Protein AF-A0A2V5KRU8-F1 (afdb_monomer)

Solvent-accessible surface area (backbone atoms only — not comparable to full-atom values): 9878 Å² total; per-residue (Å²): 133,88,81,81,82,79,75,80,78,80,75,95,74,79,86,86,79,70,94,43,71,60,69,70,65,65,43,74,68,51,52,57,53,70,72,43,93,63,65,90,77,78,6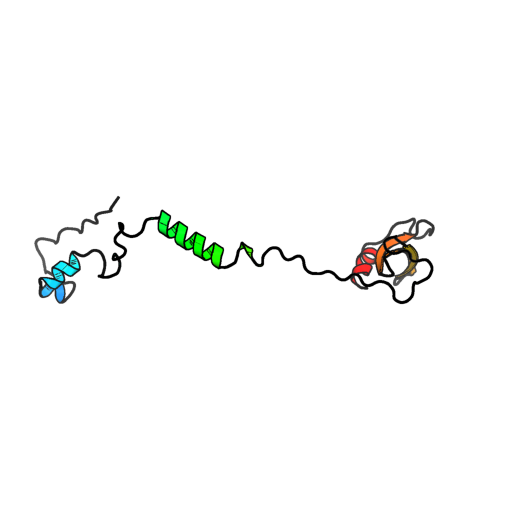4,71,75,52,82,83,82,61,52,77,65,55,53,51,49,51,52,52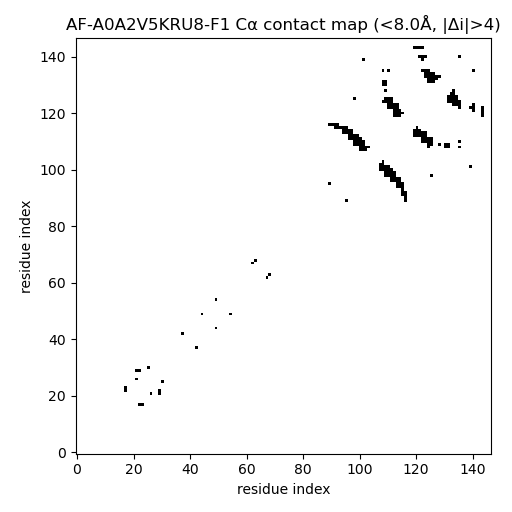,51,48,49,60,72,72,36,76,80,75,71,79,81,74,78,77,89,80,86,85,84,77,74,93,67,82,61,84,96,67,56,87,94,46,81,42,77,42,84,47,65,48,83,51,99,90,49,65,49,51,25,31,36,35,23,50,91,85,44,75,80,46,65,42,19,26,59,90,39,86,92,38,60,38,49,75,52,71,72,59,58,51,47,69,80,76,112

Mean predicted aligned error: 17.31 Å

Secondary structure (DSSP, 8-state):
------PPPPPSSS----SSHHHHHT-HHHHHHHH-SS-TTTT-S-TTT--HHHHHHHHHHHHHHTTTTTSTT-PPPPP----SSPPTT--TTS-EEEEEEEEETTEEEEEEEEEETTEEEEEEE-TTSTTTTT---HHHHHHTT--

Nearest PDB structures (foldseek):
  8x2j-assembly1_B  TM=9.255E-01  e=1.399E-03  Chloroflexus aurantiacus J-10-fl
  2nya-assembly2_F  TM=7.131E-01  e=1.140E-01  Escherichia coli K-12
  6cz9-assembly1_A  TM=7.096E-01  e=3.033E-01  Shewanella sp. ANA-3
  3ml1-assembly1_A  TM=7.746E-01  e=1.164E+00  Cupriavidus necator H16
  3tdh-assembly1_B  TM=2.008E-01  e=2.576E+00  Saccharomyces cerevisiae S288C

Structure (mmCIF, N/CA/C/O backbone):
data_AF-A0A2V5KRU8-F1
#
_entry.id   AF-A0A2V5KRU8-F1
#
loop_
_atom_site.group_PDB
_atom_site.id
_atom_site.type_symbol
_atom_site.label_atom_id
_atom_site.label_alt_id
_atom_site.label_comp_id
_a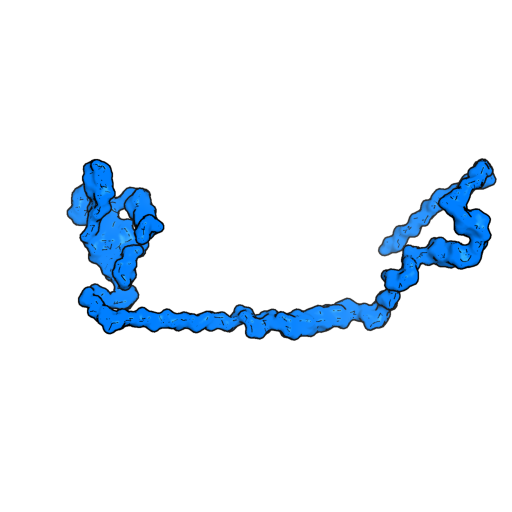tom_site.label_asym_id
_atom_site.label_entity_id
_atom_site.label_seq_id
_atom_site.pdbx_PDB_ins_code
_atom_site.Cartn_x
_atom_site.Cartn_y
_atom_site.Cartn_z
_atom_site.occupancy
_atom_site.B_iso_or_equiv
_atom_site.auth_seq_id
_atom_site.auth_comp_id
_atom_site.auth_asym_id
_atom_site.auth_atom_id
_atom_site.pdbx_PDB_model_num
ATOM 1 N N . MET A 1 1 ? -29.871 23.370 48.331 1.00 45.59 1 MET A N 1
ATOM 2 C CA . MET A 1 1 ? -30.710 24.411 48.965 1.00 45.59 1 MET A CA 1
ATOM 3 C C . MET A 1 1 ? -32.050 24.432 48.243 1.00 45.59 1 MET A C 1
ATOM 5 O O . MET A 1 1 ? -32.064 24.699 47.049 1.00 45.59 1 MET A O 1
ATOM 9 N N . LYS A 1 2 ? -33.138 24.040 48.921 1.00 46.78 2 LYS A N 1
ATOM 10 C CA . LYS A 1 2 ? -34.497 23.974 48.354 1.00 46.78 2 LYS A CA 1
ATOM 11 C C . LYS A 1 2 ? -34.986 25.399 48.073 1.00 46.78 2 LYS A C 1
ATOM 13 O O . LYS A 1 2 ? -34.978 26.229 48.978 1.00 46.78 2 LYS A O 1
ATOM 18 N N . ARG A 1 3 ? -35.360 25.704 46.828 1.00 60.91 3 ARG A N 1
ATOM 19 C CA . ARG A 1 3 ? -35.886 27.023 46.449 1.00 60.91 3 ARG A CA 1
ATOM 20 C C . ARG A 1 3 ? -37.393 27.008 46.689 1.00 60.91 3 ARG A C 1
ATOM 22 O O . ARG A 1 3 ? -38.133 26.456 45.887 1.00 60.91 3 ARG A O 1
ATOM 29 N N . VAL A 1 4 ? -37.828 27.553 47.821 1.00 68.62 4 VAL A N 1
ATOM 30 C CA . VAL A 1 4 ? -39.256 27.669 48.142 1.00 68.62 4 VAL A CA 1
ATOM 31 C C . VAL A 1 4 ? -39.844 28.771 47.266 1.00 68.62 4 VAL A C 1
ATOM 33 O O . VAL A 1 4 ? -39.496 29.941 47.421 1.00 68.62 4 VAL A O 1
ATOM 36 N N . PHE A 1 5 ? -40.681 28.393 46.303 1.00 70.12 5 PHE A N 1
ATOM 37 C CA . PHE A 1 5 ? -41.408 29.349 45.477 1.00 70.12 5 PHE A CA 1
ATOM 38 C C . PHE A 1 5 ? -42.578 29.906 46.294 1.00 70.12 5 PHE A C 1
ATOM 40 O O . PHE A 1 5 ? -43.504 29.176 46.636 1.00 70.12 5 PHE A O 1
ATOM 47 N N . GLN A 1 6 ? -42.511 31.187 46.657 1.00 71.56 6 GLN A N 1
ATOM 48 C CA . GLN A 1 6 ? -43.620 31.868 47.320 1.00 71.56 6 GLN A CA 1
ATOM 49 C C . GLN A 1 6 ? -44.599 32.343 46.250 1.00 71.56 6 GLN A C 1
ATOM 51 O O . GLN A 1 6 ? -44.289 33.245 45.471 1.00 71.56 6 GLN A O 1
ATOM 56 N N . HIS A 1 7 ? -45.769 31.711 46.194 1.00 67.00 7 HIS A N 1
ATOM 57 C CA . HIS A 1 7 ? -46.856 32.189 45.351 1.00 67.00 7 HIS A CA 1
ATOM 58 C C . HIS A 1 7 ? -47.324 33.564 45.856 1.00 67.00 7 HIS A C 1
ATOM 60 O O . HIS A 1 7 ? -47.384 33.768 47.073 1.00 67.00 7 HIS A O 1
ATOM 66 N N . PRO A 1 8 ? -47.633 34.519 44.959 1.00 76.75 8 PRO A N 1
ATOM 67 C CA . PRO A 1 8 ? -48.218 35.785 45.376 1.00 76.75 8 PRO A CA 1
ATOM 68 C C . PRO A 1 8 ? -49.531 35.513 46.128 1.00 76.75 8 PRO A C 1
ATOM 70 O O . PRO A 1 8 ? -50.286 34.632 45.708 1.00 76.75 8 PRO A O 1
ATOM 73 N N . PRO A 1 9 ? -49.799 36.227 47.237 1.00 74.25 9 PRO A N 1
ATOM 74 C CA . PRO A 1 9 ? -51.029 36.039 47.992 1.00 74.25 9 PRO A CA 1
ATOM 75 C C . PRO A 1 9 ? -52.232 36.385 47.116 1.00 74.25 9 PRO A C 1
ATOM 77 O O . PRO A 1 9 ? -52.171 37.305 46.293 1.00 74.25 9 PRO A O 1
ATOM 80 N N . GLU A 1 10 ? -53.327 35.652 47.294 1.00 72.19 10 GLU A N 1
ATOM 81 C CA . GLU A 1 10 ? -54.559 35.952 46.576 1.00 72.19 10 GLU A CA 1
ATOM 82 C C . GLU A 1 10 ? -55.081 37.346 46.964 1.00 72.19 10 GLU A C 1
ATOM 84 O O . GLU A 1 10 ? -55.025 37.734 48.137 1.00 72.19 10 GLU A O 1
ATOM 89 N N . PRO A 1 11 ? -55.569 38.138 45.993 1.00 76.81 11 PRO A N 1
ATOM 90 C CA . PRO A 1 11 ? -56.119 39.453 46.279 1.00 76.81 11 PRO A CA 1
ATOM 91 C C . PRO A 1 11 ? -57.379 39.320 47.145 1.00 76.81 11 PRO A C 1
ATOM 93 O O . PRO A 1 11 ? -58.334 38.647 46.772 1.00 76.81 11 PRO A O 1
ATOM 96 N N . ALA A 1 12 ? -57.408 40.020 48.281 1.00 71.56 12 ALA A N 1
ATOM 97 C CA . ALA A 1 12 ? -58.499 39.955 49.262 1.00 71.56 12 ALA A CA 1
ATOM 98 C C . ALA A 1 12 ? -59.854 40.514 48.767 1.00 71.56 12 ALA A C 1
ATOM 100 O O . ALA A 1 12 ? -60.855 40.421 49.472 1.00 71.56 12 ALA A O 1
ATOM 101 N N . SER A 1 13 ? -59.898 41.128 47.579 1.00 75.75 13 SER A N 1
ATOM 102 C CA . SER A 1 13 ? -61.099 41.717 46.982 1.00 75.75 13 SER A CA 1
ATOM 103 C C . SER A 1 13 ? -61.100 41.515 45.466 1.00 75.75 13 SER A C 1
ATOM 105 O O . SER A 1 13 ? -60.105 41.803 44.798 1.00 75.75 13 SER A O 1
ATOM 107 N N . GLY A 1 14 ? -62.218 41.021 44.923 1.00 79.00 14 GLY A N 1
ATOM 108 C CA . GLY A 1 14 ? -62.402 40.758 43.496 1.00 79.00 14 GLY A CA 1
ATOM 109 C C . GLY A 1 14 ? -63.261 39.522 43.215 1.00 79.00 14 GLY A C 1
ATOM 110 O O . GLY A 1 14 ? -63.816 38.907 44.123 1.00 79.00 14 GLY A O 1
ATOM 111 N N . LYS A 1 15 ? -63.382 39.156 41.933 1.00 78.12 15 LYS A N 1
ATOM 112 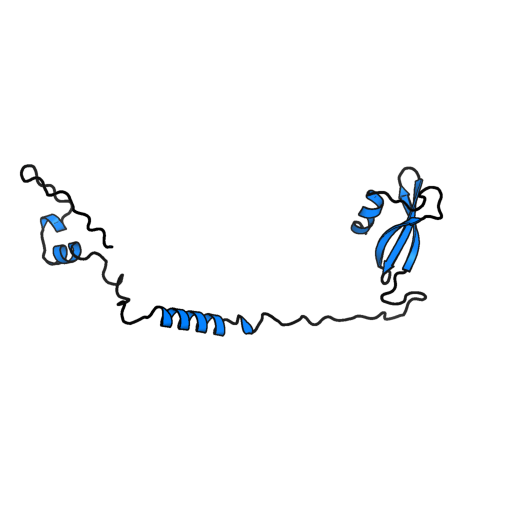C CA . LYS A 1 15 ? -63.997 37.883 41.529 1.00 78.12 15 LYS A CA 1
ATOM 113 C C . LYS A 1 15 ? -63.005 36.749 41.790 1.00 78.12 15 LYS A C 1
ATOM 115 O O . LYS A 1 15 ? -61.883 36.807 41.294 1.00 78.12 15 LYS A O 1
ATOM 120 N N . HIS A 1 16 ? -63.431 35.739 42.541 1.00 75.81 16 HIS A N 1
ATOM 121 C CA . HIS A 1 16 ? -62.652 34.526 42.764 1.00 75.81 16 HIS A CA 1
ATOM 122 C C . HIS A 1 16 ? -62.748 33.617 41.533 1.00 75.81 16 HIS A C 1
ATOM 124 O O . HIS A 1 16 ? -63.849 33.369 41.035 1.00 75.81 16 HIS A O 1
ATOM 130 N N . TYR A 1 17 ? -61.611 33.133 41.036 1.00 78.38 17 TYR A N 1
ATOM 131 C CA . TYR A 1 17 ? -61.550 32.246 39.876 1.00 78.38 17 TYR A CA 1
ATOM 132 C C . TYR A 1 17 ? -60.874 30.940 40.275 1.00 78.38 17 TYR A C 1
ATOM 134 O O . TYR A 1 17 ? -59.706 30.938 40.650 1.00 78.38 17 TYR A O 1
ATOM 142 N N . TRP A 1 18 ? -61.602 29.831 40.164 1.00 82.31 18 TRP A N 1
ATOM 143 C CA . TRP A 1 18 ? -61.049 28.499 40.396 1.00 82.31 18 TRP A CA 1
ATOM 144 C C . TRP A 1 18 ? -60.276 28.026 39.163 1.00 82.31 18 TRP A C 1
ATOM 146 O O . TRP A 1 18 ? -60.761 28.135 38.035 1.00 82.31 18 TRP A O 1
ATOM 156 N N . ARG A 1 19 ? -59.088 27.459 39.373 1.00 80.56 19 ARG A N 1
ATOM 157 C CA . ARG A 1 19 ? -58.249 26.852 38.328 1.00 80.56 19 ARG A CA 1
ATOM 158 C C . ARG A 1 19 ? -58.749 25.468 37.919 1.00 80.56 19 ARG A C 1
ATOM 160 O O . ARG A 1 19 ? -58.386 24.984 36.850 1.00 80.56 19 ARG A O 1
ATOM 167 N N . GLY A 1 20 ? -59.597 24.838 38.733 1.00 85.50 20 GLY A N 1
ATOM 168 C CA . GLY A 1 20 ? -60.232 23.567 38.404 1.00 85.50 20 GLY A CA 1
ATOM 169 C C . GLY A 1 20 ? -61.337 23.160 39.375 1.00 85.50 20 GLY A C 1
ATOM 170 O O . GLY A 1 20 ? -61.519 23.752 40.435 1.00 85.50 20 GLY A O 1
ATOM 171 N N . LEU A 1 21 ? -62.058 22.096 39.014 1.00 83.62 21 LEU A N 1
ATOM 172 C CA . LEU A 1 21 ? -63.158 21.533 39.810 1.00 83.62 21 LEU A CA 1
ATOM 173 C C . LEU A 1 21 ? -62.705 21.039 41.196 1.00 83.62 21 LEU A C 1
ATOM 175 O O . LEU A 1 21 ? -63.477 21.096 42.147 1.00 83.62 21 LEU A O 1
ATOM 179 N N . GLY A 1 22 ? -61.451 20.589 41.320 1.00 83.00 22 GLY A N 1
ATOM 180 C CA . GLY A 1 22 ? -60.869 20.174 42.601 1.00 83.00 22 GLY A CA 1
ATOM 181 C C . GLY A 1 22 ? -60.681 21.332 43.586 1.00 83.00 22 GLY A C 1
ATOM 182 O O . GLY A 1 22 ? -60.958 21.169 44.768 1.00 83.00 22 GLY A O 1
ATOM 183 N N . GLU A 1 23 ? -60.300 22.516 43.092 1.00 81.81 23 GLU A N 1
ATOM 184 C CA . GLU A 1 23 ? -60.150 23.735 43.906 1.00 81.81 23 GLU A CA 1
ATOM 185 C C . GLU A 1 23 ? -61.517 24.308 44.320 1.00 81.81 23 GLU A C 1
ATOM 187 O O . GLU A 1 23 ? -61.632 24.907 45.380 1.00 81.81 23 GLU A O 1
ATOM 192 N N . LEU A 1 24 ? -62.570 24.086 43.518 1.00 83.56 24 LEU A N 1
ATOM 193 C CA . LEU A 1 24 ? -63.948 24.449 43.875 1.00 83.56 24 LEU A CA 1
ATOM 194 C C . LEU A 1 24 ? -64.530 23.534 44.963 1.00 83.56 24 LEU A C 1
ATOM 196 O O . LEU A 1 24 ? -65.204 24.015 45.870 1.00 83.56 24 LEU A O 1
ATOM 200 N N . ASN A 1 25 ? -64.306 22.223 44.848 1.00 86.00 25 ASN A N 1
ATOM 201 C CA . ASN A 1 25 ? -64.886 21.238 45.763 1.00 86.00 25 ASN A CA 1
ATOM 202 C C . ASN A 1 25 ? -64.125 21.115 47.092 1.00 86.00 25 ASN A C 1
ATOM 204 O O . ASN A 1 25 ? -64.686 20.589 48.048 1.00 86.00 25 ASN A O 1
ATOM 208 N N . ASP A 1 26 ? -62.867 21.564 47.139 1.00 82.19 26 ASP A N 1
ATOM 209 C CA . ASP A 1 26 ? -62.029 21.665 48.342 1.00 82.19 26 ASP A CA 1
ATOM 210 C C . ASP A 1 26 ? -62.006 20.388 49.214 1.00 82.19 26 ASP A C 1
ATOM 212 O O . ASP A 1 26 ? -62.069 20.404 50.445 1.00 82.19 26 ASP A O 1
ATOM 216 N N . THR A 1 27 ? -61.945 19.237 48.541 1.00 88.50 27 THR A N 1
ATOM 217 C CA . THR A 1 27 ? -61.932 17.907 49.166 1.00 88.50 27 THR A CA 1
ATOM 218 C C . THR A 1 27 ? -60.595 17.620 49.867 1.00 88.50 27 THR A C 1
ATOM 220 O O . THR A 1 27 ? -59.546 18.044 49.365 1.00 88.50 27 THR A O 1
ATOM 223 N N . PRO A 1 28 ? -60.577 16.848 50.973 1.00 84.19 28 PRO A N 1
ATOM 224 C CA . PRO A 1 28 ? -59.353 16.566 51.730 1.00 84.19 28 PRO A CA 1
ATOM 225 C C . PRO A 1 28 ? -58.285 15.814 50.916 1.00 84.19 28 PRO A C 1
ATOM 227 O O . PRO A 1 28 ? -57.092 16.052 51.104 1.00 84.19 28 PRO A O 1
ATOM 230 N N . GLU A 1 29 ? -58.684 14.967 49.967 1.00 83.06 29 GLU A N 1
ATOM 231 C CA . GLU A 1 29 ? -57.773 14.239 49.075 1.00 83.06 29 GLU A CA 1
ATOM 232 C C . GLU A 1 29 ? -57.057 15.186 48.105 1.00 83.06 29 GLU A C 1
ATOM 234 O O . GLU A 1 29 ? -55.869 15.025 47.823 1.00 83.06 29 GLU A O 1
ATOM 239 N N . PHE A 1 30 ? -57.770 16.206 47.616 1.00 82.88 30 PHE A N 1
ATOM 240 C CA . PHE A 1 30 ? -57.211 17.210 46.714 1.00 82.88 30 PHE A CA 1
ATOM 241 C C . PHE A 1 30 ? -56.173 18.086 47.422 1.00 82.88 30 PHE A C 1
ATOM 243 O O . PHE A 1 30 ? -55.118 18.352 46.849 1.00 82.88 30 PHE A O 1
ATOM 250 N N . ARG A 1 31 ? -56.414 18.462 48.687 1.00 81.06 31 ARG A N 1
ATOM 251 C CA . ARG A 1 31 ? -55.427 19.193 49.503 1.00 81.06 31 ARG A CA 1
ATOM 252 C C . ARG A 1 31 ? -54.157 18.376 49.731 1.00 81.06 31 ARG A C 1
ATOM 254 O O . ARG A 1 31 ? -53.066 18.882 49.494 1.00 81.06 31 ARG A O 1
ATOM 261 N N . GLN A 1 32 ? -54.288 17.098 50.096 1.00 80.19 32 GLN A N 1
ATOM 262 C CA . GLN A 1 32 ? -53.130 16.205 50.251 1.00 80.19 32 GLN A CA 1
ATOM 263 C C . GLN A 1 32 ? -52.351 16.025 48.944 1.00 80.19 32 GLN A C 1
ATOM 265 O O . GLN A 1 32 ? -51.125 15.930 48.957 1.00 80.19 32 GLN A O 1
ATOM 270 N N . TRP A 1 33 ? -53.048 15.979 47.807 1.00 77.50 33 TRP A N 1
ATOM 271 C CA . TRP A 1 33 ? -52.408 15.922 46.497 1.00 77.50 33 TRP A CA 1
ATOM 272 C C . TRP A 1 33 ? -51.666 17.223 46.158 1.00 77.50 33 TRP A C 1
ATOM 274 O O . TRP A 1 33 ? -50.541 17.152 45.674 1.00 77.50 33 TRP A O 1
ATOM 284 N N . LEU A 1 34 ? -52.260 18.385 46.455 1.00 78.25 34 LEU A N 1
ATOM 285 C CA . LEU A 1 34 ? -51.661 19.706 46.235 1.00 78.25 34 LEU A CA 1
ATOM 286 C C . LEU A 1 34 ? -50.409 19.928 47.099 1.00 78.25 34 LEU A C 1
ATOM 288 O O . LEU A 1 34 ? -49.424 20.496 46.633 1.00 78.25 34 LEU A O 1
ATOM 292 N N . GLU A 1 35 ? -50.437 19.471 48.352 1.00 76.75 35 GLU A N 1
ATOM 293 C CA . GLU A 1 35 ? -49.311 19.573 49.287 1.00 76.75 35 GLU A CA 1
ATOM 294 C C . GLU A 1 35 ? -48.159 18.612 48.943 1.00 76.75 35 GLU A C 1
ATOM 296 O O . GLU A 1 35 ? -47.020 18.821 49.373 1.00 76.75 35 GLU A O 1
ATOM 301 N N . ARG A 1 36 ? -48.418 17.565 48.149 1.00 72.81 36 ARG A N 1
ATOM 302 C CA . ARG A 1 36 ? -47.405 16.578 47.776 1.00 72.81 36 ARG A CA 1
ATOM 303 C C . ARG A 1 36 ? -46.619 17.022 46.537 1.00 72.81 36 ARG A C 1
ATOM 305 O O . ARG A 1 36 ? -47.112 16.984 45.417 1.00 72.81 36 ARG A O 1
ATOM 312 N N . GLU A 1 37 ? -45.340 17.339 46.736 1.00 70.81 37 GLU A N 1
ATOM 313 C CA . GLU A 1 37 ? -44.420 17.845 45.695 1.00 70.81 37 GLU A CA 1
ATOM 314 C C . GLU A 1 37 ? -44.137 16.842 44.554 1.00 70.81 37 GLU A C 1
ATOM 316 O O . GLU A 1 37 ? -43.809 17.248 43.441 1.00 70.81 37 GLU A O 1
ATOM 321 N N . PHE A 1 38 ? -44.289 15.536 44.803 1.00 68.81 38 PHE A N 1
ATOM 322 C CA . PHE A 1 38 ? -43.996 14.469 43.841 1.00 68.81 38 PHE A CA 1
ATOM 323 C C . PH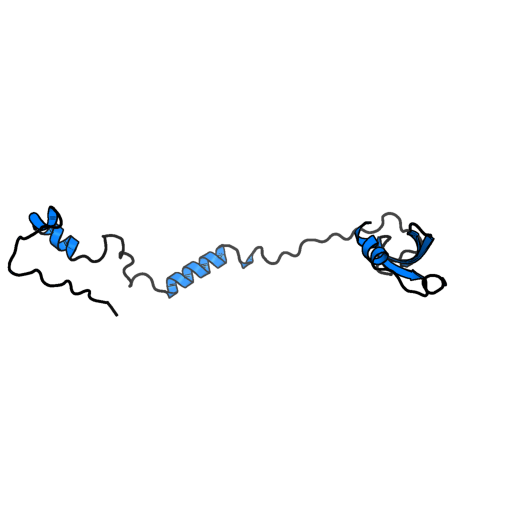E A 1 38 ? -45.126 13.422 43.774 1.00 68.81 38 PHE A C 1
ATOM 325 O O . PHE A 1 38 ? -45.695 13.076 44.813 1.00 68.81 38 PHE A O 1
ATOM 332 N N . PRO A 1 39 ? -45.461 12.873 42.589 1.00 69.25 39 PRO A N 1
ATOM 333 C CA . PRO A 1 39 ? -46.387 11.746 42.463 1.00 69.25 39 PRO A CA 1
ATOM 334 C C . PRO A 1 39 ? -45.999 10.536 43.344 1.00 69.25 39 PRO A C 1
ATOM 336 O O . PRO A 1 39 ? -44.826 10.363 43.686 1.00 69.25 39 PRO A O 1
ATOM 339 N N . PRO A 1 40 ? -46.955 9.657 43.702 1.00 64.38 40 PRO A N 1
ATOM 340 C CA . PRO A 1 40 ? -46.614 8.402 44.367 1.00 64.38 40 PRO A CA 1
ATOM 341 C C . PRO A 1 40 ? -45.742 7.561 43.419 1.00 64.38 40 PRO A C 1
ATOM 343 O O . PRO A 1 40 ? -45.985 7.559 42.212 1.00 64.38 40 PRO A O 1
ATOM 346 N N . GLY A 1 41 ? -44.708 6.893 43.933 1.00 64.19 41 GLY A N 1
ATOM 347 C CA . GLY A 1 41 ? -43.756 6.125 43.122 1.00 64.19 41 GLY A CA 1
ATOM 348 C C . GLY A 1 41 ? -42.529 6.889 42.607 1.00 64.19 41 GLY A C 1
ATOM 349 O O . GLY A 1 41 ? -41.503 6.265 42.350 1.00 64.19 41 GLY A O 1
ATOM 350 N N . SER A 1 42 ? -42.548 8.226 42.495 1.00 62.16 42 SER A N 1
ATOM 351 C CA . SER A 1 42 ? -41.386 8.963 41.950 1.00 62.16 42 SER A CA 1
ATOM 352 C C . SER A 1 42 ? -40.257 9.220 42.958 1.00 62.16 42 SER A C 1
ATOM 354 O O . SER A 1 42 ? -39.182 9.665 42.565 1.00 62.16 42 SER A O 1
ATOM 356 N N . ALA A 1 43 ? -40.486 8.935 44.244 1.00 58.62 43 ALA A N 1
ATOM 357 C CA . ALA A 1 43 ? -39.511 9.100 45.327 1.00 58.62 43 ALA A CA 1
ATOM 358 C C . ALA A 1 43 ? -39.280 7.812 46.145 1.00 58.62 43 ALA A C 1
ATOM 360 O O . ALA A 1 43 ? -38.656 7.866 47.198 1.00 58.62 43 ALA A O 1
ATOM 361 N N . GLU A 1 44 ? -39.761 6.653 45.677 1.00 58.75 44 GLU A N 1
ATOM 362 C CA . GLU A 1 44 ? -39.733 5.395 46.450 1.00 58.75 44 GLU A CA 1
ATOM 363 C C . GLU A 1 44 ? -38.363 4.710 46.512 1.00 58.75 44 GLU A C 1
ATOM 365 O O . GLU A 1 44 ? -38.201 3.702 47.193 1.00 58.75 44 GLU A O 1
ATOM 370 N N . LEU A 1 45 ? -37.335 5.296 45.897 1.00 57.47 45 LEU A N 1
ATOM 371 C CA . LEU A 1 45 ? -35.959 5.015 46.294 1.00 57.47 45 LEU A CA 1
ATOM 372 C C . LEU A 1 45 ? -35.677 5.809 47.571 1.00 57.47 45 LEU A C 1
ATOM 374 O O . LEU A 1 45 ? -35.028 6.857 47.538 1.00 57.47 45 LEU A O 1
ATOM 378 N N . ASN A 1 46 ? -36.226 5.330 48.689 1.00 58.09 46 ASN A N 1
ATOM 379 C CA . ASN A 1 46 ? -35.934 5.854 50.014 1.00 58.09 46 ASN A CA 1
ATOM 380 C C . ASN A 1 46 ? -34.410 5.921 50.157 1.00 58.09 46 ASN A C 1
ATOM 382 O O . ASN A 1 46 ? -33.726 4.901 50.085 1.00 58.09 46 ASN A O 1
ATOM 386 N N . GLY A 1 47 ? -33.873 7.134 50.308 1.00 54.50 47 GLY A N 1
ATOM 387 C CA . GLY A 1 47 ? -32.437 7.430 50.217 1.00 54.50 47 GLY A CA 1
ATOM 388 C C . GLY A 1 47 ? -31.538 6.755 51.261 1.00 54.50 47 GLY A C 1
ATOM 389 O O . GLY A 1 47 ? -30.354 7.078 51.312 1.00 54.50 47 GLY A O 1
ATOM 390 N N . ASP A 1 48 ? -32.087 5.845 52.067 1.00 57.31 48 ASP A N 1
ATOM 391 C CA . ASP A 1 48 ? -31.407 5.078 53.111 1.00 57.31 48 ASP A CA 1
ATOM 392 C C . ASP A 1 48 ? -31.185 3.597 52.728 1.00 57.31 48 ASP A C 1
ATOM 394 O O . ASP A 1 48 ? -30.340 2.930 53.317 1.00 57.31 48 ASP A O 1
ATOM 398 N N . GLU A 1 49 ? -31.877 3.070 51.706 1.00 64.38 49 GLU A N 1
ATOM 399 C CA . GLU A 1 49 ? -31.744 1.657 51.299 1.00 64.38 49 GLU A CA 1
ATOM 400 C C . GLU A 1 49 ? -30.618 1.410 50.283 1.00 64.38 49 GLU A C 1
ATOM 402 O O . GLU A 1 49 ? -30.096 0.299 50.188 1.00 64.38 49 GLU A O 1
ATOM 407 N N . TRP A 1 50 ? -30.212 2.434 49.523 1.00 69.44 50 TRP A N 1
ATOM 408 C CA . TRP A 1 50 ? -29.177 2.322 48.488 1.00 69.44 50 TRP A CA 1
ATOM 409 C C . TRP A 1 50 ? -28.085 3.379 48.653 1.00 69.44 50 TRP A C 1
ATOM 411 O O . TRP A 1 50 ? -28.259 4.558 48.342 1.00 69.44 50 TRP A O 1
ATOM 421 N N . SER A 1 51 ? -26.896 2.944 49.081 1.00 78.75 51 SER A N 1
ATOM 422 C CA . SER A 1 51 ? -25.712 3.802 49.095 1.00 78.75 51 SER A CA 1
ATOM 423 C C . SER A 1 51 ? -25.159 4.001 47.680 1.00 78.75 51 SER A C 1
ATOM 425 O O . SER A 1 51 ? -25.123 3.073 46.870 1.00 78.75 51 SER A O 1
ATOM 427 N N . ARG A 1 52 ? -24.569 5.177 47.405 1.00 80.00 52 ARG A N 1
ATOM 428 C CA . ARG A 1 52 ? -23.738 5.415 46.199 1.00 80.00 52 ARG A CA 1
ATOM 429 C C . ARG A 1 52 ? -22.679 4.326 46.004 1.00 80.00 52 ARG A C 1
ATOM 431 O O . ARG A 1 52 ? -22.325 3.989 44.877 1.00 80.00 52 ARG A O 1
ATOM 438 N N . ARG A 1 53 ? -22.171 3.775 47.111 1.00 84.38 53 ARG A N 1
ATOM 439 C CA . ARG A 1 53 ? -21.203 2.678 47.102 1.00 84.38 53 ARG A CA 1
ATOM 440 C C . ARG A 1 53 ? -21.803 1.395 46.532 1.00 84.38 53 ARG A C 1
ATOM 442 O O . ARG A 1 53 ? -21.122 0.713 45.777 1.00 84.38 53 ARG A O 1
ATOM 449 N N . ASP A 1 54 ? -23.040 1.069 46.879 1.00 83.25 54 ASP A N 1
ATOM 450 C CA . ASP A 1 54 ? -23.683 -0.172 46.442 1.00 83.25 54 ASP A CA 1
ATOM 451 C C . ASP A 1 54 ? -24.084 -0.101 44.969 1.00 83.25 54 ASP A C 1
ATOM 453 O O . ASP A 1 54 ? -23.890 -1.070 44.237 1.00 83.25 54 ASP A O 1
ATOM 457 N N . PHE A 1 55 ? -24.451 1.090 44.487 1.00 84.50 55 PHE A N 1
ATOM 458 C CA . PHE A 1 55 ? -24.593 1.346 43.055 1.00 84.50 55 PHE A CA 1
ATOM 459 C C . PHE A 1 55 ? -23.284 1.121 42.282 1.00 84.50 55 PHE A C 1
ATOM 461 O O . PHE A 1 55 ? -23.270 0.408 41.279 1.00 84.50 55 PHE A O 1
ATOM 468 N N . LEU A 1 56 ? -22.161 1.672 42.763 1.00 88.06 56 LEU A N 1
ATOM 469 C CA . LEU A 1 56 ? -20.856 1.474 42.119 1.00 88.06 56 LEU A CA 1
ATOM 470 C C . LEU A 1 56 ? -20.390 0.014 42.173 1.00 88.06 56 LEU A C 1
ATOM 472 O O . LEU A 1 56 ? -19.800 -0.464 41.205 1.00 88.06 56 LEU A O 1
ATOM 476 N N . LYS A 1 57 ? -20.678 -0.711 43.262 1.00 87.38 57 LYS A N 1
ATOM 477 C CA . LYS A 1 57 ? -20.412 -2.155 43.355 1.00 87.38 57 LYS A CA 1
ATOM 478 C C . 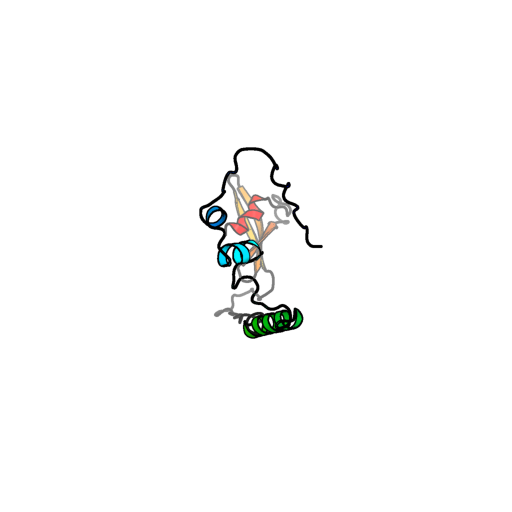LYS A 1 57 ? -21.208 -2.934 42.311 1.00 87.38 57 LYS A C 1
ATOM 480 O O . LYS A 1 57 ? -20.632 -3.782 41.639 1.00 87.38 57 LYS A O 1
ATOM 485 N N . LEU A 1 58 ? -22.500 -2.643 42.157 1.00 88.69 58 LEU A N 1
ATOM 486 C CA . LEU A 1 58 ? -23.360 -3.340 41.202 1.00 88.69 58 LEU A CA 1
ATOM 487 C C . LEU A 1 58 ? -22.964 -3.030 39.752 1.00 88.69 58 LEU A C 1
ATOM 489 O O . LEU A 1 58 ? -22.829 -3.953 38.951 1.00 88.69 58 LEU A O 1
ATOM 493 N N . MET A 1 59 ? -22.679 -1.762 39.429 1.00 87.69 59 MET A N 1
ATOM 494 C CA . MET A 1 59 ? -22.131 -1.395 38.118 1.00 87.69 59 MET A CA 1
ATOM 495 C C . MET A 1 59 ? -20.793 -2.089 37.852 1.00 87.69 59 MET A C 1
ATOM 497 O O . MET A 1 59 ? -20.636 -2.720 36.811 1.00 87.69 59 MET A O 1
ATOM 501 N N . GLY A 1 60 ? -19.850 -2.039 38.796 1.00 85.69 60 GLY A N 1
ATOM 502 C CA . GLY A 1 60 ? -18.547 -2.691 38.650 1.00 85.69 60 GLY A CA 1
ATOM 503 C C . GLY A 1 60 ? -18.663 -4.205 38.457 1.00 85.69 60 GLY A C 1
ATOM 504 O O . GLY A 1 60 ? -18.024 -4.759 37.565 1.00 85.69 60 GLY A O 1
ATOM 505 N N . ALA A 1 61 ? -19.532 -4.865 39.227 1.00 85.62 61 ALA A N 1
ATOM 506 C CA . ALA A 1 61 ? -19.822 -6.289 39.080 1.00 85.62 61 ALA A CA 1
ATOM 507 C C . ALA A 1 61 ? -20.444 -6.608 37.711 1.00 85.62 61 ALA A C 1
ATOM 509 O O . ALA A 1 61 ? -20.034 -7.569 37.061 1.00 85.62 61 ALA A O 1
ATOM 510 N N . SER A 1 62 ? -21.378 -5.777 37.237 1.00 84.19 62 SER A N 1
ATOM 511 C CA . SER A 1 62 ? -21.992 -5.946 35.917 1.00 84.19 62 SER A CA 1
ATOM 512 C C . SER A 1 62 ? -20.981 -5.773 34.779 1.00 84.19 62 SER A C 1
ATOM 514 O O . SER A 1 62 ? -20.965 -6.581 33.859 1.00 84.19 62 SER A O 1
ATOM 516 N N . MET A 1 63 ? -20.071 -4.796 34.870 1.00 80.88 63 MET A N 1
ATOM 517 C CA . MET A 1 63 ? -19.015 -4.566 33.875 1.00 80.88 63 MET A CA 1
ATOM 518 C C . MET A 1 63 ? -17.961 -5.682 33.878 1.00 80.88 63 MET A C 1
ATOM 520 O O . MET A 1 63 ? -17.460 -6.061 32.819 1.00 80.88 63 MET A O 1
ATOM 524 N N . ALA A 1 64 ? -17.647 -6.238 35.052 1.00 78.31 64 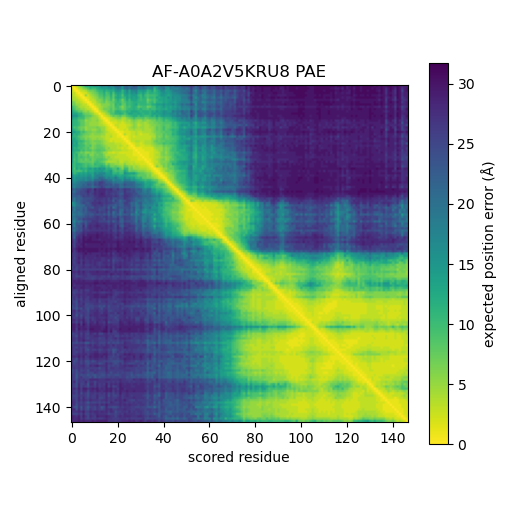ALA A N 1
ATOM 525 C CA . ALA A 1 64 ? -16.756 -7.387 35.180 1.00 78.31 64 ALA A CA 1
ATOM 526 C C . ALA A 1 64 ? -17.367 -8.658 34.561 1.00 78.31 64 ALA A C 1
ATOM 528 O O . ALA A 1 64 ? -16.688 -9.355 33.807 1.00 78.31 64 ALA A O 1
ATOM 529 N N . LEU A 1 65 ? -18.652 -8.930 34.822 1.00 75.56 65 LEU A N 1
ATOM 530 C CA . LEU A 1 65 ? -19.382 -10.062 34.234 1.00 75.56 65 LEU A CA 1
ATOM 531 C C . LEU A 1 65 ? -19.633 -9.890 32.730 1.00 75.56 65 LEU A C 1
ATOM 533 O O . LEU A 1 65 ? -19.570 -10.866 31.989 1.00 75.56 65 LEU A O 1
ATOM 537 N N . ALA A 1 66 ? -19.861 -8.658 32.264 1.00 70.38 66 ALA A N 1
ATOM 538 C CA . ALA A 1 66 ? -20.096 -8.336 30.855 1.00 70.38 66 ALA A CA 1
ATOM 539 C C . ALA A 1 66 ? -18.840 -8.436 29.968 1.00 70.38 66 ALA A C 1
ATOM 541 O O . ALA A 1 66 ? -18.909 -8.164 28.772 1.00 70.38 66 ALA A O 1
ATOM 542 N N . GLY A 1 67 ? -17.697 -8.865 30.512 1.00 62.16 67 GLY A N 1
ATOM 543 C CA . GLY A 1 67 ? -16.616 -9.386 29.679 1.00 62.16 67 GLY A CA 1
ATOM 544 C C . GLY A 1 67 ? -15.571 -8.372 29.225 1.00 62.16 67 GLY A C 1
ATOM 545 O O . GLY A 1 67 ? -14.815 -8.687 28.307 1.00 62.16 67 GLY A O 1
ATOM 546 N N . ILE A 1 68 ? -15.416 -7.229 29.911 1.00 59.69 68 ILE A N 1
ATOM 547 C CA . ILE A 1 68 ? -14.282 -6.304 29.675 1.00 59.69 68 ILE A CA 1
ATOM 548 C C . ILE A 1 68 ? -12.915 -7.036 29.763 1.00 59.69 68 ILE A C 1
ATOM 550 O O . ILE A 1 68 ? -11.938 -6.594 29.159 1.00 59.69 68 ILE A O 1
ATOM 554 N N . GLY A 1 69 ? -12.849 -8.196 30.434 1.00 56.84 69 GLY A N 1
ATOM 555 C CA . GLY A 1 69 ? -11.641 -9.019 30.568 1.00 56.84 69 GLY A CA 1
ATOM 556 C C . GLY A 1 69 ? -11.521 -10.287 29.703 1.00 56.84 69 GLY A C 1
ATOM 557 O O . GLY A 1 69 ? -10.449 -10.883 29.723 1.00 56.84 69 GLY A O 1
ATOM 558 N N . LEU A 1 70 ? -12.548 -10.739 28.965 1.00 58.34 70 LEU A N 1
ATOM 559 C CA . LEU A 1 70 ? -12.524 -12.083 28.340 1.00 58.34 70 LEU A CA 1
ATOM 560 C C . LEU A 1 70 ? -12.307 -12.098 26.819 1.00 58.34 70 LEU A C 1
ATOM 562 O O . LEU A 1 70 ? -11.853 -13.109 26.288 1.00 58.34 70 LEU A O 1
ATOM 566 N N . THR A 1 71 ? -12.562 -10.996 26.110 1.00 57.44 71 THR A N 1
ATOM 567 C CA . THR A 1 71 ? -12.441 -10.951 24.637 1.00 57.44 71 THR A CA 1
ATOM 568 C C . THR A 1 71 ? -11.396 -9.964 24.116 1.00 57.44 71 THR A C 1
ATOM 570 O O . THR A 1 71 ? -11.136 -9.927 22.918 1.00 57.44 71 THR A O 1
ATOM 573 N N . SER A 1 72 ? -10.760 -9.179 24.987 1.00 57.91 72 SER A N 1
ATOM 574 C CA . SER A 1 72 ? -10.021 -7.977 24.567 1.00 57.91 72 SER A CA 1
ATOM 575 C C . SER A 1 72 ? -8.562 -8.211 24.144 1.00 57.91 72 SER A C 1
ATOM 577 O O . SER A 1 72 ? -7.960 -7.316 23.562 1.00 57.91 72 SER A O 1
ATOM 579 N N . CYS A 1 73 ? -7.980 -9.393 24.391 1.00 67.75 73 CYS A N 1
ATOM 580 C CA . CYS A 1 73 ? -6.553 -9.647 24.128 1.00 67.75 73 CYS A CA 1
ATOM 581 C C . CYS A 1 73 ? -6.261 -11.015 23.484 1.00 67.75 73 CYS A C 1
ATOM 583 O O . CYS A 1 73 ? -5.246 -11.638 23.803 1.00 67.75 73 CYS A O 1
ATOM 585 N N . ARG A 1 74 ? -7.106 -11.518 22.570 1.00 69.56 74 ARG A N 1
ATOM 586 C CA . ARG A 1 74 ? -6.703 -12.677 21.754 1.00 69.56 74 ARG A CA 1
ATOM 587 C C . ARG A 1 74 ? -5.949 -12.189 20.523 1.00 69.56 74 ARG A C 1
ATOM 589 O O . ARG A 1 74 ? -6.539 -11.612 19.615 1.00 69.56 74 ARG A O 1
ATOM 596 N N . ARG A 1 75 ? -4.634 -12.424 20.494 1.00 79.69 75 ARG A N 1
ATOM 597 C CA . ARG A 1 75 ? -3.834 -12.212 19.284 1.00 79.69 75 ARG A CA 1
ATOM 598 C C . ARG A 1 75 ? -4.359 -13.169 18.205 1.00 79.69 75 ARG A C 1
ATOM 600 O O . ARG A 1 75 ? -4.410 -14.369 18.479 1.00 79.69 75 ARG A O 1
ATOM 607 N N . PRO A 1 76 ? -4.770 -12.674 17.027 1.00 81.19 76 PRO A N 1
ATOM 608 C CA . PRO A 1 76 ? -5.193 -13.553 15.949 1.00 81.19 76 PRO A CA 1
ATOM 609 C C . PRO A 1 76 ? -4.035 -14.472 15.556 1.00 81.19 76 PRO A C 1
ATOM 611 O O . PRO A 1 76 ? -2.870 -14.061 15.561 1.00 81.19 76 PRO A O 1
ATOM 614 N N . GLU A 1 77 ? -4.358 -15.722 15.242 1.00 86.31 77 GLU A N 1
ATOM 615 C CA . GLU A 1 77 ? -3.384 -16.665 14.703 1.00 86.31 77 GLU A CA 1
ATOM 616 C C . GLU A 1 77 ? -2.990 -16.192 13.298 1.00 86.31 77 GLU A C 1
ATOM 618 O O . GLU A 1 77 ? -3.841 -15.968 12.439 1.00 86.31 77 GLU A O 1
ATOM 623 N N . LEU A 1 78 ? -1.693 -15.959 13.092 1.00 87.56 78 LEU A N 1
ATOM 624 C CA . LEU A 1 78 ? -1.133 -15.553 11.806 1.00 87.56 78 LEU A CA 1
ATOM 625 C C . LEU A 1 78 ? -0.458 -16.769 11.178 1.00 87.56 78 LEU A C 1
ATOM 627 O O . LEU A 1 78 ? 0.388 -17.404 11.809 1.00 87.56 78 LEU A O 1
ATOM 631 N N . HIS A 1 79 ? -0.810 -17.075 9.934 1.00 90.38 79 HIS A N 1
ATOM 632 C CA . HIS A 1 79 ? -0.190 -18.160 9.183 1.00 90.38 79 HIS A CA 1
ATOM 633 C C . HIS A 1 79 ? 0.928 -17.617 8.288 1.00 90.38 79 HIS A C 1
ATOM 635 O O . HIS A 1 79 ? 0.746 -16.624 7.585 1.00 90.38 79 HIS A O 1
ATOM 641 N N . LEU A 1 80 ? 2.083 -18.281 8.313 1.00 87.94 80 LEU A N 1
ATOM 642 C CA . LEU A 1 80 ? 3.221 -18.001 7.438 1.00 87.94 80 LEU A CA 1
ATOM 643 C C . LEU A 1 80 ? 3.241 -19.057 6.331 1.00 87.94 80 LEU A C 1
ATOM 645 O O . LEU A 1 80 ? 3.411 -20.241 6.620 1.00 87.94 80 LEU A O 1
ATOM 649 N N . VAL A 1 81 ? 3.051 -18.640 5.079 1.00 89.69 81 VAL A N 1
ATOM 650 C CA . VAL A 1 81 ? 3.016 -19.546 3.921 1.00 89.69 81 VAL A CA 1
ATOM 651 C C . VAL A 1 81 ? 4.347 -19.452 3.166 1.00 89.69 81 VAL A C 1
ATOM 653 O O . VAL A 1 81 ? 4.630 -18.399 2.595 1.00 89.69 81 VAL A O 1
ATOM 656 N N . PRO A 1 82 ? 5.184 -20.507 3.162 1.00 87.94 82 PRO A N 1
ATOM 657 C CA . PRO A 1 82 ? 6.433 -20.516 2.408 1.00 87.94 82 PRO A CA 1
ATOM 658 C C . PRO A 1 82 ? 6.195 -20.791 0.917 1.00 87.94 82 PRO A C 1
ATOM 660 O O . PRO A 1 82 ? 5.137 -21.273 0.507 1.00 87.94 82 PRO A O 1
ATOM 663 N N . PHE A 1 83 ? 7.219 -20.545 0.098 1.00 85.88 83 PHE A N 1
ATOM 664 C CA . PHE A 1 83 ? 7.203 -20.920 -1.313 1.00 85.88 83 PHE A CA 1
ATOM 665 C C . PHE A 1 83 ? 7.113 -22.445 -1.481 1.00 85.88 83 PHE A C 1
ATOM 667 O O . PHE A 1 83 ? 7.885 -23.191 -0.883 1.00 85.88 83 PHE A O 1
ATOM 674 N N . THR A 1 84 ? 6.199 -22.914 -2.335 1.00 90.25 84 THR A N 1
ATOM 675 C CA . THR A 1 84 ? 6.083 -24.342 -2.691 1.00 90.25 84 THR A CA 1
ATOM 676 C C . THR A 1 84 ? 7.257 -24.810 -3.547 1.00 90.25 84 THR A C 1
ATOM 678 O O . THR A 1 84 ? 7.749 -25.925 -3.387 1.00 90.25 84 THR A O 1
ATOM 681 N N . LYS A 1 85 ? 7.732 -23.937 -4.440 1.00 88.56 85 LYS A N 1
ATOM 682 C CA . LYS A 1 85 ? 8.954 -24.095 -5.224 1.00 88.56 85 LYS A CA 1
ATOM 683 C C . LYS A 1 85 ? 9.794 -22.839 -5.040 1.00 88.56 85 LYS A C 1
ATOM 685 O O . LYS A 1 85 ? 9.351 -21.751 -5.402 1.00 88.56 85 LYS A O 1
ATOM 690 N N . ASN A 1 86 ? 10.993 -22.994 -4.485 1.00 81.44 86 ASN A N 1
ATOM 691 C CA . ASN A 1 86 ? 11.911 -21.871 -4.326 1.00 81.44 86 ASN A CA 1
ATOM 692 C C . ASN A 1 86 ? 12.293 -21.321 -5.702 1.00 81.44 86 ASN A C 1
ATOM 694 O O . ASN A 1 86 ? 12.683 -22.077 -6.594 1.00 81.44 86 ASN A O 1
ATOM 698 N N . VAL A 1 87 ? 12.163 -20.008 -5.861 1.00 80.25 87 VAL A N 1
ATOM 699 C CA . VAL A 1 87 ? 12.679 -19.301 -7.031 1.00 80.25 87 VAL A CA 1
ATOM 700 C C . VAL A 1 87 ? 14.174 -19.065 -6.848 1.00 80.25 87 VAL A C 1
ATOM 702 O O . VAL A 1 87 ? 14.658 -18.842 -5.736 1.00 80.25 87 VAL A O 1
ATOM 705 N N . GLU A 1 88 ? 14.922 -19.128 -7.940 1.00 78.69 88 GLU A N 1
ATOM 706 C CA . GLU A 1 88 ? 16.348 -18.829 -7.907 1.00 78.69 88 GLU A CA 1
ATOM 707 C C . GLU A 1 88 ? 16.556 -17.343 -7.571 1.00 78.69 88 GLU A C 1
ATOM 709 O O . GLU A 1 88 ? 15.769 -16.482 -7.969 1.00 78.69 88 GLU A O 1
ATOM 714 N N . TRP A 1 89 ? 17.612 -17.042 -6.813 1.00 78.94 89 TRP A N 1
ATOM 715 C CA . TRP A 1 89 ? 18.043 -15.676 -6.477 1.00 78.94 89 TRP A CA 1
ATOM 716 C C . TRP A 1 89 ? 17.108 -14.844 -5.582 1.00 78.94 89 TRP A C 1
ATOM 718 O O . TRP A 1 89 ? 17.422 -13.684 -5.331 1.00 78.94 89 TRP A O 1
ATOM 728 N N . THR A 1 90 ? 16.028 -15.410 -5.023 1.00 83.50 90 THR A N 1
ATOM 729 C CA . THR A 1 90 ? 15.213 -14.727 -3.996 1.00 83.50 90 THR A CA 1
ATOM 730 C C . THR A 1 90 ? 15.447 -15.321 -2.619 1.00 83.50 90 THR A C 1
ATOM 732 O O . THR A 1 90 ? 15.236 -16.508 -2.386 1.00 83.50 90 THR A O 1
ATOM 735 N N . ILE A 1 91 ? 15.879 -14.467 -1.693 1.00 88.06 91 ILE A N 1
ATOM 736 C CA . ILE A 1 91 ? 16.035 -14.802 -0.280 1.00 88.06 91 ILE A CA 1
ATOM 737 C C . ILE A 1 91 ? 14.935 -14.047 0.472 1.00 88.06 91 ILE A C 1
ATOM 739 O O . ILE A 1 91 ? 14.973 -12.812 0.460 1.00 88.06 91 ILE A O 1
ATOM 743 N N . PRO A 1 92 ? 13.994 -14.748 1.136 1.00 87.69 92 PRO A N 1
ATOM 744 C CA . PRO A 1 92 ? 12.930 -14.099 1.891 1.00 87.69 92 PRO A CA 1
ATOM 745 C C . PRO A 1 92 ? 13.476 -13.069 2.882 1.00 87.69 92 PRO A C 1
ATOM 747 O O . PRO A 1 92 ? 14.419 -13.341 3.629 1.00 87.69 92 PRO A O 1
ATOM 750 N N . GLY A 1 93 ? 12.901 -11.867 2.863 1.00 85.62 93 GLY A N 1
ATOM 751 C CA . GLY A 1 93 ? 13.307 -10.753 3.725 1.00 85.62 93 GLY A CA 1
ATOM 752 C C . GLY A 1 93 ? 14.509 -9.929 3.241 1.00 85.62 93 GLY A C 1
ATOM 753 O O . GLY A 1 93 ? 14.870 -8.960 3.909 1.00 85.62 93 GLY A O 1
ATOM 754 N N . LYS A 1 94 ? 15.121 -10.252 2.093 1.00 91.38 94 LYS A N 1
ATOM 755 C CA . LYS A 1 94 ? 16.121 -9.383 1.449 1.00 91.38 94 LYS A CA 1
ATOM 756 C C . LYS A 1 94 ? 15.518 -8.623 0.275 1.00 91.38 94 LYS A C 1
ATOM 758 O O . LYS A 1 94 ? 14.750 -9.172 -0.508 1.00 91.38 94 LYS A O 1
ATOM 763 N N . PHE A 1 95 ? 15.917 -7.360 0.135 1.00 94.00 95 PHE A N 1
ATOM 764 C CA . PHE A 1 95 ? 15.546 -6.550 -1.019 1.00 94.00 95 PHE A CA 1
ATOM 765 C C . PHE A 1 95 ? 16.271 -7.023 -2.276 1.00 94.00 95 PHE A C 1
ATOM 767 O O . PHE A 1 95 ? 17.488 -7.230 -2.262 1.00 94.00 95 PHE A O 1
ATOM 774 N N . LEU A 1 96 ? 15.517 -7.131 -3.366 1.00 94.00 96 LEU A N 1
ATOM 775 C CA . LEU A 1 96 ? 16.030 -7.368 -4.708 1.00 94.00 96 LEU A CA 1
ATOM 776 C C . LEU A 1 96 ? 15.790 -6.143 -5.579 1.00 94.00 96 LEU A C 1
ATOM 778 O O . LEU A 1 96 ? 14.696 -5.579 -5.581 1.00 94.00 96 LEU A O 1
ATOM 782 N N . TYR A 1 97 ? 16.810 -5.757 -6.337 1.00 94.25 97 TYR A N 1
ATOM 783 C CA . TYR A 1 97 ? 16.779 -4.583 -7.200 1.00 94.25 97 TYR A CA 1
ATOM 784 C C . TYR A 1 97 ? 16.783 -5.019 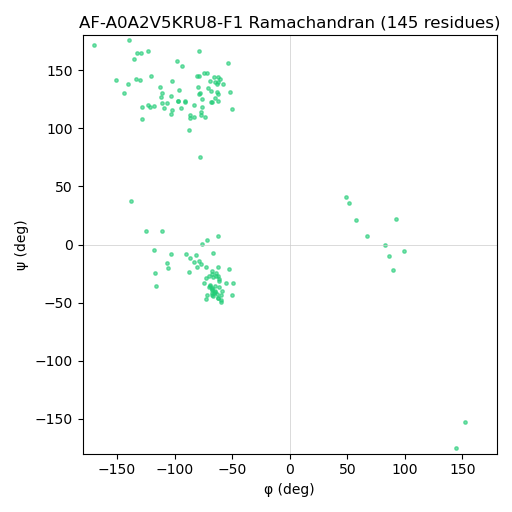-8.661 1.00 94.25 97 TYR A C 1
ATOM 786 O O . TYR A 1 97 ? 17.718 -5.682 -9.109 1.00 94.25 97 TYR A O 1
ATOM 794 N N . TYR A 1 98 ? 15.760 -4.616 -9.409 1.00 94.12 98 TYR A N 1
ATOM 795 C CA . TYR A 1 98 ? 15.665 -4.862 -10.845 1.00 94.12 98 TYR A CA 1
ATOM 796 C C . TYR A 1 98 ? 15.806 -3.559 -11.619 1.00 94.12 98 TYR A C 1
ATOM 798 O O . TYR A 1 98 ? 15.108 -2.588 -11.334 1.00 94.12 98 TYR A O 1
ATOM 806 N N . ALA A 1 99 ? 16.673 -3.542 -12.629 1.00 94.44 99 ALA A N 1
ATOM 807 C CA . ALA A 1 99 ? 16.722 -2.445 -13.587 1.00 94.44 99 ALA A CA 1
ATOM 808 C C . ALA A 1 99 ? 15.542 -2.578 -14.563 1.00 94.44 99 ALA A C 1
ATOM 810 O O . ALA A 1 99 ? 15.425 -3.576 -15.270 1.00 94.44 99 ALA A O 1
ATOM 811 N N . THR A 1 100 ? 14.660 -1.582 -14.585 1.00 93.25 100 THR A N 1
ATOM 812 C CA . THR A 1 100 ? 13.460 -1.547 -15.431 1.00 93.25 100 THR A CA 1
ATOM 813 C C . THR A 1 100 ? 13.251 -0.146 -16.002 1.00 93.25 100 THR A C 1
ATOM 815 O O . THR A 1 100 ? 13.996 0.782 -15.697 1.00 93.25 100 THR A O 1
ATOM 818 N N . THR A 1 101 ? 12.255 0.041 -16.859 1.00 93.25 101 THR A N 1
ATOM 819 C CA . THR A 1 101 ? 11.927 1.351 -17.428 1.00 93.25 101 THR A CA 1
ATOM 820 C C . THR A 1 101 ? 10.417 1.523 -17.510 1.00 93.25 101 THR A C 1
ATOM 822 O O . THR A 1 101 ? 9.722 0.595 -17.919 1.00 93.25 101 THR A O 1
ATOM 825 N N . MET A 1 102 ? 9.903 2.704 -17.165 1.00 92.12 102 MET A N 1
ATOM 826 C CA . MET A 1 102 ? 8.477 3.019 -17.286 1.00 92.12 102 MET A CA 1
ATOM 827 C C . MET A 1 102 ? 8.213 3.780 -18.593 1.00 92.12 102 MET A C 1
ATOM 829 O O . MET A 1 102 ? 8.802 4.851 -18.785 1.00 92.12 102 MET A O 1
ATOM 833 N N . PRO A 1 103 ? 7.325 3.291 -19.479 1.00 91.56 103 PRO A N 1
ATOM 834 C CA . PRO A 1 103 ? 6.994 3.990 -20.713 1.00 91.56 103 PRO A CA 1
ATOM 835 C C . PRO A 1 103 ? 6.212 5.281 -20.432 1.00 91.56 103 PRO A C 1
ATOM 837 O O . PRO A 1 103 ? 5.340 5.352 -19.565 1.00 91.56 103 PRO A O 1
ATOM 840 N N . ARG A 1 104 ? 6.524 6.323 -21.196 1.00 87.31 104 ARG A N 1
ATOM 841 C CA . ARG A 1 104 ? 5.868 7.633 -21.207 1.00 87.31 104 ARG A CA 1
ATOM 842 C C . ARG A 1 104 ? 5.593 8.044 -22.650 1.00 87.31 104 ARG A C 1
ATOM 844 O O . ARG A 1 104 ? 6.164 7.513 -23.596 1.00 87.31 104 ARG A O 1
ATOM 851 N N . ARG A 1 105 ? 4.738 9.052 -22.826 1.00 87.12 105 ARG A N 1
ATOM 852 C CA . ARG A 1 105 ? 4.361 9.563 -24.154 1.00 87.12 105 ARG A CA 1
ATOM 853 C C . ARG A 1 105 ? 5.562 9.998 -25.008 1.00 87.12 105 ARG A C 1
ATOM 855 O O . ARG A 1 105 ? 5.512 9.878 -26.222 1.00 87.12 105 ARG A O 1
ATOM 862 N N . THR A 1 106 ? 6.614 10.521 -24.383 1.00 84.00 106 THR A N 1
ATOM 863 C CA . THR A 1 106 ? 7.794 11.085 -25.060 1.00 84.00 106 THR A CA 1
ATOM 864 C C . THR A 1 106 ? 9.064 10.247 -24.879 1.00 84.00 106 THR A C 1
ATOM 866 O O . THR A 1 106 ? 10.148 10.729 -25.188 1.00 84.00 106 THR A O 1
ATOM 869 N N . GLY A 1 107 ? 8.966 9.015 -24.365 1.00 88.81 107 GLY A N 1
ATOM 870 C CA . GLY A 1 107 ? 10.127 8.151 -24.128 1.00 88.81 107 GLY A CA 1
ATOM 871 C C . GLY A 1 107 ? 9.904 7.158 -22.992 1.00 88.81 107 GLY A C 1
ATOM 872 O O . GLY A 1 107 ? 8.773 6.790 -22.699 1.00 88.81 107 GLY A O 1
ATOM 873 N N . ALA A 1 108 ? 10.974 6.739 -22.320 1.00 90.88 108 ALA A N 1
ATOM 874 C CA . ALA A 1 108 ? 10.892 5.897 -21.130 1.00 90.88 108 ALA A CA 1
ATOM 875 C C . ALA A 1 108 ? 11.743 6.483 -20.003 1.00 90.88 108 ALA A C 1
ATOM 877 O O . ALA A 1 108 ? 12.830 7.007 -20.244 1.00 90.88 108 ALA A O 1
ATOM 878 N N . ILE A 1 109 ? 11.243 6.394 -18.773 1.00 92.31 109 ILE A N 1
ATOM 879 C CA . ILE A 1 109 ? 11.997 6.795 -17.586 1.00 92.31 109 ILE A CA 1
ATOM 880 C C . ILE A 1 109 ? 12.755 5.559 -17.089 1.00 92.31 109 ILE A C 1
ATOM 882 O O . ILE A 1 109 ? 12.114 4.535 -16.839 1.00 92.31 109 ILE A O 1
ATOM 886 N N . PRO A 1 110 ? 14.089 5.616 -16.960 1.00 94.50 110 PRO A N 1
ATOM 887 C CA . PRO A 1 110 ? 14.895 4.503 -16.475 1.00 94.50 110 PRO A CA 1
ATOM 888 C C . PRO A 1 110 ? 14.822 4.397 -14.951 1.00 94.50 110 PRO A C 1
ATOM 890 O O . PRO A 1 110 ? 15.037 5.378 -14.239 1.00 94.50 110 PRO A O 1
ATOM 893 N N . LEU A 1 111 ? 14.538 3.199 -14.448 1.00 94.69 111 LEU A N 1
ATOM 894 C CA . LEU A 1 111 ? 14.197 2.963 -13.051 1.00 94.69 111 LEU A CA 1
ATOM 895 C C . LEU A 1 111 ? 14.911 1.744 -12.467 1.00 94.69 111 LEU A C 1
ATOM 897 O O . LEU A 1 111 ? 15.344 0.830 -13.168 1.00 94.69 111 LEU A O 1
ATOM 901 N N . ILE A 1 112 ? 14.987 1.725 -11.145 1.00 95.50 112 ILE A N 1
ATOM 902 C CA . ILE A 1 112 ? 15.348 0.578 -10.329 1.00 95.50 112 ILE A CA 1
ATOM 903 C C . ILE A 1 112 ? 14.141 0.257 -9.453 1.00 95.50 112 ILE A C 1
ATOM 905 O O . ILE A 1 112 ? 13.696 1.090 -8.664 1.00 95.50 112 ILE A O 1
ATOM 909 N N . ALA A 1 113 ? 13.601 -0.948 -9.606 1.00 95.38 113 ALA A N 1
ATOM 910 C CA . ALA A 1 113 ? 12.507 -1.451 -8.794 1.00 95.38 113 ALA A CA 1
ATOM 911 C C . ALA A 1 113 ? 13.054 -2.260 -7.620 1.00 95.38 113 ALA A C 1
ATOM 913 O O . ALA A 1 113 ? 13.676 -3.305 -7.814 1.00 95.38 113 ALA A O 1
ATOM 914 N N . THR A 1 114 ? 12.787 -1.786 -6.407 1.00 95.19 114 THR A N 1
ATOM 915 C CA . THR A 1 114 ? 13.033 -2.533 -5.175 1.00 95.19 114 THR A CA 1
ATOM 916 C C . THR A 1 114 ? 11.858 -3.465 -4.940 1.00 95.19 114 THR A C 1
ATOM 918 O O . THR A 1 114 ? 10.717 -3.018 -4.794 1.00 95.19 114 THR A O 1
ATOM 921 N N . THR A 1 115 ? 12.137 -4.759 -4.888 1.00 93.50 115 THR A N 1
ATOM 922 C CA . THR A 1 115 ? 11.148 -5.822 -4.725 1.00 93.50 115 THR A CA 1
ATOM 923 C C . THR A 1 115 ? 11.425 -6.632 -3.463 1.00 93.50 115 THR A C 1
ATOM 925 O O . THR A 1 115 ? 12.577 -6.829 -3.069 1.00 93.50 115 THR A O 1
ATOM 928 N N . VAL A 1 116 ? 10.350 -7.083 -2.821 1.00 92.56 116 VAL A N 1
ATOM 929 C CA . VAL A 1 116 ? 10.361 -8.025 -1.697 1.00 92.56 116 VAL A CA 1
ATOM 930 C C . VAL A 1 116 ? 9.498 -9.203 -2.109 1.00 92.56 116 VAL A C 1
ATOM 932 O O . VAL A 1 116 ? 8.329 -9.006 -2.432 1.00 92.56 116 VAL A O 1
ATOM 935 N N . ASP A 1 117 ? 10.074 -10.404 -2.144 1.00 88.00 117 ASP A N 1
ATOM 936 C CA . ASP A 1 117 ? 9.360 -11.641 -2.494 1.00 88.00 117 ASP A CA 1
ATOM 937 C C . ASP A 1 117 ? 8.580 -11.547 -3.827 1.00 88.00 117 ASP A C 1
ATOM 939 O O . ASP A 1 117 ? 7.488 -12.086 -3.980 1.00 88.00 117 ASP A O 1
ATOM 943 N N . GLY A 1 118 ? 9.141 -10.816 -4.799 1.00 87.88 118 GLY A N 1
ATOM 944 C CA . GLY A 1 118 ? 8.541 -10.564 -6.116 1.00 87.88 118 GLY A CA 1
ATOM 945 C C . GLY A 1 118 ? 7.586 -9.366 -6.183 1.00 87.88 118 GLY A C 1
ATOM 946 O O . GLY A 1 118 ? 7.230 -8.937 -7.278 1.00 87.88 118 GLY A O 1
ATOM 947 N N . ARG A 1 119 ? 7.214 -8.764 -5.047 1.00 91.69 119 ARG A N 1
ATOM 948 C CA . ARG A 1 119 ? 6.355 -7.574 -4.999 1.00 91.69 119 ARG A CA 1
ATOM 949 C C . ARG A 1 119 ? 7.184 -6.283 -5.023 1.00 91.69 119 ARG A C 1
ATOM 951 O O . ARG A 1 119 ? 7.994 -6.084 -4.115 1.00 91.69 119 ARG A O 1
ATOM 958 N N . PRO A 1 120 ? 6.976 -5.366 -5.984 1.00 93.81 120 PRO A N 1
ATOM 959 C CA . PRO A 1 120 ? 7.618 -4.055 -5.965 1.00 93.81 120 PRO A CA 1
ATOM 960 C C . PRO A 1 120 ? 7.081 -3.192 -4.817 1.00 93.81 120 PRO A C 1
ATOM 962 O O . PRO A 1 120 ? 5.875 -3.089 -4.602 1.00 93.81 120 PRO A O 1
ATOM 965 N N . ILE A 1 121 ? 7.997 -2.576 -4.068 1.00 94.75 121 ILE A N 1
ATOM 966 C CA . ILE A 1 121 ? 7.690 -1.698 -2.928 1.00 94.75 121 ILE A CA 1
ATOM 967 C C . ILE A 1 121 ? 8.155 -0.257 -3.141 1.00 94.75 121 ILE A C 1
ATOM 969 O O . ILE A 1 121 ? 7.611 0.655 -2.523 1.00 94.75 121 ILE A O 1
ATOM 973 N N . LYS A 1 122 ? 9.161 -0.039 -3.999 1.00 94.44 122 LYS A N 1
ATOM 974 C CA . LYS A 1 122 ? 9.692 1.289 -4.324 1.00 94.44 122 LYS A CA 1
ATOM 975 C C . LYS A 1 122 ? 10.260 1.309 -5.738 1.00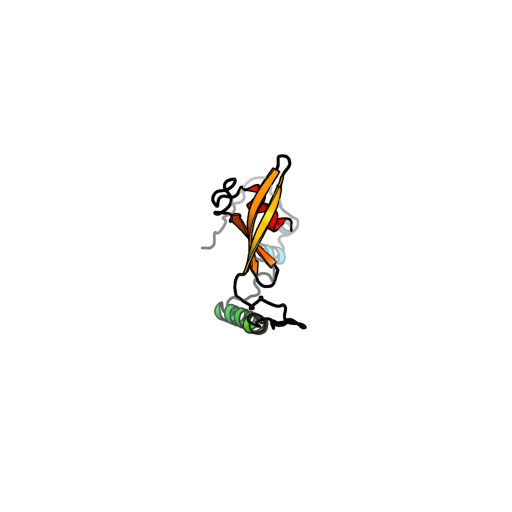 94.44 122 LYS A C 1
ATOM 977 O O . LYS A 1 122 ? 10.901 0.347 -6.156 1.00 94.44 122 LYS A O 1
ATOM 982 N N . LEU A 1 123 ? 10.046 2.415 -6.443 1.00 95.00 123 LEU A N 1
ATOM 983 C CA . LEU A 1 123 ? 10.685 2.713 -7.719 1.00 95.00 123 LEU A CA 1
ATOM 984 C C . LEU A 1 123 ? 11.630 3.893 -7.509 1.00 95.00 123 LEU A C 1
ATOM 986 O O . LEU A 1 123 ? 11.209 4.924 -6.996 1.00 95.00 123 LEU A O 1
ATOM 990 N N . GLU A 1 124 ? 12.888 3.744 -7.895 1.00 94.88 124 GLU A N 1
ATOM 991 C CA . GLU A 1 124 ? 13.893 4.811 -7.887 1.00 94.88 124 GLU A CA 1
ATOM 992 C C . GLU A 1 124 ? 14.490 4.998 -9.275 1.00 94.88 124 GLU A C 1
ATOM 994 O O . GLU A 1 124 ? 14.272 4.184 -10.168 1.00 94.88 124 GLU A O 1
ATOM 999 N N . GLY A 1 125 ? 15.212 6.094 -9.487 1.00 94.56 125 GLY A N 1
ATOM 1000 C CA . GLY A 1 125 ? 15.815 6.407 -10.774 1.00 94.56 125 GLY A CA 1
ATOM 1001 C C . GLY A 1 125 ? 17.079 5.585 -10.938 1.00 94.56 125 GLY A C 1
ATOM 1002 O O . GLY A 1 125 ? 17.789 5.345 -9.963 1.00 94.56 125 GLY A O 1
ATOM 1003 N N . ASN A 1 126 ? 17.390 5.149 -12.156 1.00 95.19 126 ASN A N 1
ATOM 1004 C CA . ASN A 1 126 ? 18.661 4.467 -12.378 1.00 95.19 126 ASN A CA 1
ATOM 1005 C C . ASN A 1 126 ? 19.813 5.497 -12.424 1.00 95.19 126 ASN A C 1
ATOM 1007 O O . ASN A 1 126 ? 19.863 6.282 -13.377 1.00 95.19 126 ASN A O 1
ATOM 1011 N N . PRO A 1 127 ? 20.762 5.491 -11.461 1.00 93.31 127 PRO A N 1
ATOM 1012 C CA . PRO A 1 127 ? 21.877 6.438 -11.441 1.00 93.31 127 PRO A CA 1
ATOM 1013 C C . PRO A 1 127 ? 22.864 6.230 -12.592 1.00 93.31 127 PRO A C 1
ATOM 1015 O O . PRO A 1 127 ? 23.556 7.167 -12.976 1.00 93.31 127 PRO A O 1
ATOM 1018 N N . LEU A 1 128 ? 22.913 5.028 -13.177 1.00 93.12 128 LEU A N 1
ATOM 1019 C CA . LEU A 1 128 ? 23.784 4.723 -14.313 1.00 93.12 128 LEU A CA 1
ATOM 1020 C C . LEU A 1 128 ? 23.219 5.237 -15.642 1.00 93.12 128 LEU A C 1
ATOM 1022 O O . LEU A 1 128 ? 23.936 5.261 -16.640 1.00 93.12 128 LEU A O 1
ATOM 1026 N N . HIS A 1 129 ? 21.939 5.624 -15.683 1.00 90.88 129 HIS A N 1
ATOM 1027 C CA . HIS A 1 129 ? 21.310 6.087 -16.911 1.00 90.88 129 HIS A CA 1
ATOM 1028 C C . HIS A 1 129 ? 21.315 7.625 -16.989 1.00 90.88 129 HIS A C 1
ATOM 1030 O O . HIS A 1 129 ? 20.721 8.283 -16.126 1.00 90.88 129 HIS A O 1
ATOM 1036 N N . PRO A 1 130 ? 21.882 8.224 -18.056 1.00 88.94 130 PRO A N 1
ATOM 1037 C CA . PRO A 1 130 ? 22.087 9.674 -18.145 1.00 88.94 130 PRO A CA 1
ATOM 1038 C C . PRO A 1 130 ? 20.781 10.479 -18.118 1.00 88.94 130 PRO A C 1
ATOM 1040 O O . PRO A 1 130 ? 20.768 11.618 -17.674 1.00 88.94 130 PRO A O 1
ATOM 1043 N N . ALA A 1 131 ? 19.670 9.883 -18.564 1.00 85.12 131 ALA A N 1
ATOM 1044 C CA . ALA A 1 131 ? 18.365 10.551 -18.592 1.00 85.12 131 ALA A CA 1
ATOM 1045 C C . ALA A 1 131 ? 17.758 10.853 -17.206 1.00 85.12 131 ALA A C 1
ATOM 1047 O O . ALA A 1 131 ? 16.925 11.744 -17.103 1.00 85.12 131 ALA A O 1
ATOM 1048 N N . SER A 1 132 ? 18.122 10.099 -16.165 1.00 82.19 132 SER A N 1
ATOM 1049 C CA . SER A 1 132 ? 17.549 10.239 -14.814 1.00 82.19 132 SER A CA 1
ATOM 1050 C C . SER A 1 132 ? 18.598 10.664 -13.791 1.00 82.19 132 SER A C 1
ATOM 1052 O O . SER A 1 132 ? 18.271 11.405 -12.866 1.00 82.19 132 SER A O 1
ATOM 1054 N N . GLY A 1 133 ? 19.845 10.190 -13.922 1.00 84.31 133 GLY A N 1
ATOM 1055 C CA . GLY A 1 133 ? 20.904 10.481 -12.951 1.00 84.31 133 GLY A CA 1
ATOM 1056 C C . GLY A 1 133 ? 20.560 10.050 -11.519 1.00 84.31 133 GLY A C 1
ATOM 1057 O O . GLY A 1 133 ? 21.129 10.583 -10.572 1.00 84.31 133 GLY A O 1
ATOM 1058 N N . GLY A 1 134 ? 19.613 9.118 -11.352 1.00 87.12 134 GLY A N 1
ATOM 1059 C CA . GLY A 1 134 ? 19.136 8.639 -10.053 1.00 87.12 134 GLY A CA 1
ATOM 1060 C C . GLY A 1 134 ? 17.824 9.269 -9.573 1.00 87.12 134 GLY A C 1
ATOM 1061 O O . GLY A 1 134 ? 17.283 8.826 -8.565 1.00 87.12 134 GLY A O 1
ATOM 1062 N N . ALA A 1 135 ? 17.270 10.256 -10.283 1.00 89.94 135 ALA A N 1
ATOM 1063 C CA . ALA A 1 135 ? 16.026 10.928 -9.902 1.00 89.94 135 ALA A CA 1
ATOM 1064 C C . ALA A 1 135 ? 14.772 10.320 -10.560 1.00 89.94 135 ALA A C 1
ATOM 1066 O O . ALA A 1 135 ? 14.819 9.763 -11.659 1.00 89.94 135 ALA A O 1
ATOM 1067 N N . THR A 1 136 ? 13.616 10.474 -9.910 1.00 91.44 136 THR A N 1
ATOM 1068 C CA . THR A 1 136 ? 12.303 10.058 -10.438 1.00 91.44 136 THR A CA 1
ATOM 1069 C C . THR A 1 136 ? 11.282 11.181 -10.355 1.00 91.44 136 THR A C 1
ATOM 1071 O O . THR A 1 136 ? 11.482 12.168 -9.654 1.00 91.44 136 THR A O 1
ATOM 1074 N N . ASP A 1 137 ? 10.176 11.011 -11.077 1.00 90.50 137 ASP A N 1
ATOM 1075 C CA . ASP A 1 137 ? 9.030 11.915 -11.041 1.00 90.50 137 ASP A CA 1
ATOM 1076 C C . ASP A 1 137 ? 7.929 11.381 -10.104 1.00 90.50 137 ASP A C 1
ATOM 1078 O O . ASP A 1 137 ? 7.809 10.179 -9.852 1.00 90.50 137 ASP A O 1
ATOM 1082 N N . THR A 1 138 ? 7.075 12.281 -9.635 1.00 93.56 138 THR A N 1
ATOM 1083 C CA . THR A 1 138 ? 5.872 12.025 -8.835 1.00 93.56 138 THR A CA 1
ATOM 1084 C C . THR A 1 138 ? 4.974 10.948 -9.441 1.00 93.56 138 THR A C 1
ATOM 1086 O O . THR A 1 138 ? 4.551 10.032 -8.740 1.00 93.56 138 THR A O 1
ATOM 1089 N N . PHE A 1 139 ? 4.751 10.980 -10.757 1.00 91.88 139 PHE A N 1
ATOM 1090 C CA . PHE A 1 139 ? 3.947 9.971 -11.448 1.00 91.88 139 PHE A CA 1
ATOM 1091 C C . PHE A 1 139 ? 4.589 8.581 -11.451 1.00 91.88 139 PHE A C 1
ATOM 1093 O O . PHE A 1 139 ? 3.883 7.585 -11.571 1.00 91.88 139 PHE A O 1
ATOM 1100 N N . VAL A 1 140 ? 5.921 8.492 -11.388 1.00 92.56 140 VAL A N 1
ATOM 1101 C CA . VAL A 1 140 ? 6.604 7.199 -11.257 1.00 92.56 140 VAL A CA 1
ATOM 1102 C C . VAL A 1 140 ? 6.409 6.673 -9.844 1.00 92.56 140 VAL A C 1
ATOM 1104 O O . VAL A 1 140 ? 6.011 5.527 -9.670 1.00 92.56 140 VAL A O 1
ATOM 1107 N N . GLN A 1 141 ? 6.621 7.518 -8.837 1.00 93.19 141 GLN A N 1
ATOM 1108 C CA . GLN A 1 141 ? 6.417 7.135 -7.441 1.00 93.19 141 GLN A CA 1
ATOM 1109 C C . GLN A 1 141 ? 4.976 6.688 -7.167 1.00 93.19 141 GLN A C 1
ATOM 1111 O O . GLN A 1 141 ? 4.760 5.690 -6.486 1.00 93.19 141 GLN A O 1
ATOM 1116 N N . ALA A 1 142 ? 3.996 7.380 -7.753 1.00 93.94 142 ALA A N 1
ATOM 1117 C CA . ALA A 1 142 ? 2.584 7.044 -7.617 1.00 93.94 142 ALA A CA 1
ATOM 1118 C C . ALA A 1 142 ? 2.187 5.747 -8.344 1.00 93.94 142 ALA A C 1
ATOM 1120 O O . ALA A 1 142 ? 1.257 5.079 -7.904 1.00 93.94 142 ALA A O 1
ATOM 1121 N N . SER A 1 143 ? 2.895 5.357 -9.413 1.00 92.38 143 SER A N 1
ATOM 1122 C CA . SER A 1 143 ? 2.543 4.166 -10.209 1.00 92.38 143 SER A CA 1
ATOM 1123 C C . SER A 1 143 ? 2.597 2.850 -9.427 1.00 92.38 143 SER A C 1
ATOM 1125 O O . SER A 1 143 ? 1.958 1.883 -9.815 1.00 92.38 143 SER A O 1
ATOM 1127 N N . ILE A 1 144 ? 3.297 2.818 -8.289 1.00 92.69 144 ILE A N 1
ATOM 1128 C CA . ILE A 1 144 ? 3.308 1.655 -7.393 1.00 92.69 144 ILE A CA 1
ATOM 1129 C C . ILE A 1 144 ? 1.937 1.355 -6.781 1.00 92.69 144 ILE A C 1
ATOM 1131 O O . ILE A 1 144 ? 1.678 0.212 -6.422 1.00 92.69 144 ILE A O 1
ATOM 1135 N N . LEU A 1 145 ? 1.084 2.370 -6.629 1.00 91.81 145 LEU A N 1
ATOM 1136 C CA . LEU A 1 145 ? -0.265 2.211 -6.082 1.00 91.81 145 LEU A CA 1
ATOM 1137 C C . LEU A 1 145 ? -1.281 1.763 -7.140 1.00 91.81 145 LEU A C 1
ATOM 1139 O O . LEU A 1 145 ? -2.374 1.350 -6.775 1.00 91.81 145 LEU A O 1
ATOM 1143 N N . ASP A 1 146 ? -0.925 1.875 -8.420 1.00 88.25 146 ASP A N 1
ATOM 1144 C CA . ASP A 1 146 ? -1.765 1.508 -9.566 1.00 88.25 146 ASP A CA 1
ATOM 1145 C C . ASP A 1 146 ? -1.565 0.040 -10.002 1.00 88.25 146 ASP A C 1
ATOM 1147 O O . ASP A 1 146 ? -2.291 -0.456 -10.859 1.00 88.25 146 ASP A O 1
ATOM 1151 N N . LEU A 1 147 ? -0.564 -0.646 -9.430 1.00 78.44 147 LEU A N 1
ATOM 1152 C CA . LEU A 1 147 ? -0.162 -2.023 -9.754 1.00 78.44 147 LEU A CA 1
ATOM 1153 C C . LEU A 1 147 ? -1.010 -3.080 -9.032 1.00 78.44 147 LEU A C 1
ATOM 1155 O O . LEU A 1 147 ? -1.344 -4.094 -9.685 1.00 78.44 147 LEU A O 1
#

Foldseek 3Di:
DDDDDDDDDDDPDDDDDDPDPCSVVVDPVSVVVVPDPDDPPPCVVPVPPDDPVNVVVVVVVCVVVVPPPPPDDDDDDDDDDDDPDDDPPADAPDWDWDFDWDDDPVGIFTWIFTDGPNQTDAIWGDCVDPVAVTHDDPVRRCVSVVD

Sequence (147 aa):
MKRVFQHPPEPASGKHYWRGLGELNDTPEFRQWLEREFPPGSAELNGDEWSRRDFLKLMGASMALAGIGLTSCRRPELHLVPFTKNVEWTIPGKFLYYATTMPRRTGAIPLIATTVDGRPIKLEGNPLHPASGGATDTFVQASILDL

Radius of gyration: 41.68 Å; Cα contacts (8 Å, |Δi|>4): 116; chains: 1; bounding box: 89×66×78 Å

pLDDT: mean 81.59, std 11.66, range [45.59, 95.5]